Protein AF-A0A660WGA0-F1 (afdb_monomer_lite)

Sequence (78 aa):
MVIVDADTSNPIQYAIIRVYNAASYPPSSLIRETWVGETQTDVNGEWLDPIFLDDGLNWVVQVSKRLTYSTQIVEIST

Foldseek 3Di:
DFDADPPPRATDAFKKKFKAFPVCPPPDPPDPDHTPDIFTAHPRRDTDDDDDDDAPTKMWIWIGDPPDGDTDIDIDHD

pLDDT: mean 79.08, std 12.88, range [43.81, 92.38]

Secondary structure (DSSP, 8-state):
-B-B-TTT--B-TT-EEEEEEGGG-SPPTT-S--EEEEEEB-TTSBB-SPPP--TT-EEEEEEEETTEEEEEEEEEE-

Structure (mmCIF, N/CA/C/O backbone):
data_AF-A0A660WGA0-F1
#
_entry.id   AF-A0A660WGA0-F1
#
loop_
_atom_site.group_PDB
_atom_site.id
_atom_site.type_symbol
_atom_site.label_atom_id
_atom_site.label_alt_id
_atom_site.label_comp_id
_atom_site.label_asym_id
_atom_site.label_entity_id
_atom_site.label_seq_id
_atom_site.pdbx_PDB_ins_code
_atom_site.Cartn_x
_atom_site.Cartn_y
_atom_site.Cartn_z
_at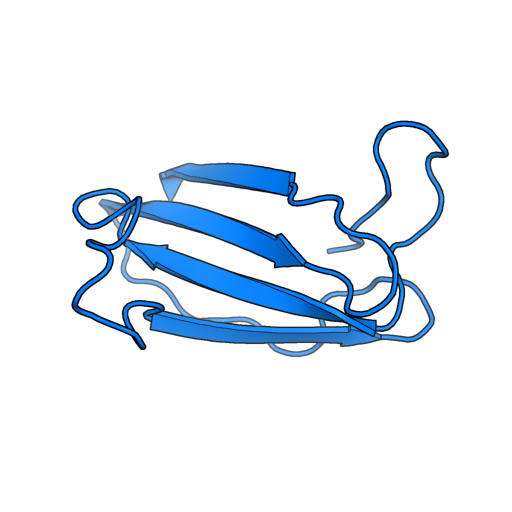om_site.occupancy
_atom_site.B_iso_or_equiv
_atom_site.auth_seq_id
_atom_site.auth_comp_id
_atom_site.auth_asym_id
_atom_site.auth_atom_id
_atom_site.pdbx_PDB_model_num
ATOM 1 N N . MET A 1 1 ? -5.373 -1.373 -11.652 1.00 82.12 1 MET A N 1
ATOM 2 C CA . MET A 1 1 ? -4.687 -0.070 -11.466 1.00 82.12 1 MET A CA 1
ATOM 3 C C . MET A 1 1 ? -3.201 -0.303 -11.670 1.00 82.12 1 MET A C 1
ATOM 5 O O . MET A 1 1 ? -2.704 -1.275 -11.113 1.00 82.12 1 MET A O 1
ATOM 9 N N . VAL A 1 2 ? -2.521 0.533 -12.461 1.00 83.50 2 VAL A N 1
ATOM 10 C CA . VAL A 1 2 ? -1.059 0.455 -12.637 1.00 83.50 2 VAL A CA 1
ATOM 11 C C . VAL A 1 2 ? -0.399 1.385 -11.626 1.00 83.50 2 VAL A C 1
ATOM 13 O O . VAL A 1 2 ? -0.763 2.558 -11.544 1.00 83.50 2 VAL A O 1
ATOM 16 N N . ILE A 1 3 ? 0.560 0.868 -10.867 1.00 83.56 3 ILE A N 1
ATOM 17 C CA . ILE A 1 3 ? 1.385 1.662 -9.962 1.00 83.56 3 ILE A CA 1
ATOM 18 C C . ILE A 1 3 ? 2.658 2.057 -10.703 1.00 83.56 3 ILE A C 1
ATOM 20 O O . ILE A 1 3 ? 3.406 1.194 -11.165 1.00 83.56 3 ILE A O 1
ATOM 24 N N . VAL A 1 4 ? 2.904 3.360 -10.818 1.00 85.94 4 VAL A N 1
ATOM 25 C CA . VAL A 1 4 ? 4.074 3.915 -11.505 1.00 85.94 4 VAL A CA 1
ATOM 26 C C . VAL A 1 4 ? 4.932 4.720 -10.541 1.00 85.94 4 VAL A C 1
ATOM 28 O O . VAL A 1 4 ? 4.429 5.361 -9.621 1.00 85.94 4 VAL A O 1
ATOM 31 N N . ASP A 1 5 ? 6.237 4.673 -10.761 1.00 83.12 5 ASP A N 1
ATOM 32 C CA . ASP A 1 5 ? 7.211 5.499 -10.068 1.00 83.12 5 ASP A CA 1
ATOM 33 C C . ASP A 1 5 ? 7.023 6.963 -10.486 1.00 83.12 5 ASP A C 1
ATOM 35 O O . ASP A 1 5 ? 6.953 7.271 -11.677 1.00 83.12 5 ASP A O 1
ATOM 39 N N . ALA A 1 6 ? 6.902 7.864 -9.511 1.00 79.62 6 ALA A N 1
ATOM 40 C CA . ALA A 1 6 ? 6.549 9.258 -9.776 1.00 79.62 6 ALA A CA 1
ATOM 41 C C . ALA A 1 6 ? 7.633 10.015 -10.563 1.00 79.62 6 ALA A C 1
ATOM 43 O O . ALA A 1 6 ? 7.307 10.908 -11.343 1.00 79.62 6 ALA A O 1
ATOM 44 N N . ASP A 1 7 ? 8.901 9.643 -10.386 1.00 83.12 7 ASP A N 1
ATOM 45 C CA . ASP A 1 7 ? 10.034 10.344 -10.990 1.00 83.12 7 ASP A CA 1
ATOM 46 C C . ASP A 1 7 ? 10.302 9.859 -12.415 1.00 83.12 7 ASP A C 1
ATOM 48 O O . ASP A 1 7 ? 10.656 10.633 -13.305 1.00 83.12 7 ASP A O 1
ATOM 52 N N . THR A 1 8 ? 10.129 8.559 -12.647 1.00 84.44 8 THR A N 1
ATOM 53 C CA . THR A 1 8 ? 10.479 7.922 -13.920 1.00 84.44 8 THR A CA 1
ATOM 54 C C . THR A 1 8 ? 9.273 7.574 -14.785 1.00 84.44 8 THR A C 1
ATOM 56 O O . THR A 1 8 ? 9.450 7.219 -15.948 1.00 84.44 8 THR A O 1
ATOM 59 N N . SER A 1 9 ? 8.054 7.657 -14.239 1.00 86.31 9 SER A N 1
ATOM 60 C CA . SER A 1 9 ? 6.808 7.176 -14.861 1.00 86.31 9 SER A CA 1
ATOM 61 C C . SER A 1 9 ? 6.838 5.693 -15.264 1.00 86.31 9 SER A C 1
ATOM 63 O O . SER A 1 9 ? 5.956 5.223 -15.983 1.00 86.31 9 SER A O 1
ATOM 65 N N . ASN A 1 10 ? 7.836 4.936 -14.800 1.00 88.25 10 ASN A N 1
ATOM 66 C CA . ASN A 1 10 ? 7.957 3.515 -15.086 1.00 88.25 10 ASN A CA 1
ATOM 67 C C . ASN A 1 10 ? 7.063 2.706 -14.142 1.00 88.25 10 ASN A C 1
ATOM 69 O O . ASN A 1 10 ? 6.957 3.052 -12.963 1.00 88.25 10 ASN A O 1
ATOM 73 N N . PRO A 1 11 ? 6.477 1.589 -14.598 1.00 88.88 11 PRO A N 1
ATOM 74 C CA . PRO A 1 11 ? 5.714 0.725 -13.714 1.00 88.88 11 PRO A CA 1
ATOM 75 C C . PRO A 1 11 ? 6.572 0.151 -12.585 1.00 88.88 11 PRO A C 1
ATOM 77 O O . PRO A 1 11 ? 7.681 -0.353 -12.806 1.00 88.88 11 PRO A O 1
ATOM 80 N N . ILE A 1 12 ? 6.045 0.186 -11.363 1.00 87.56 12 ILE A N 1
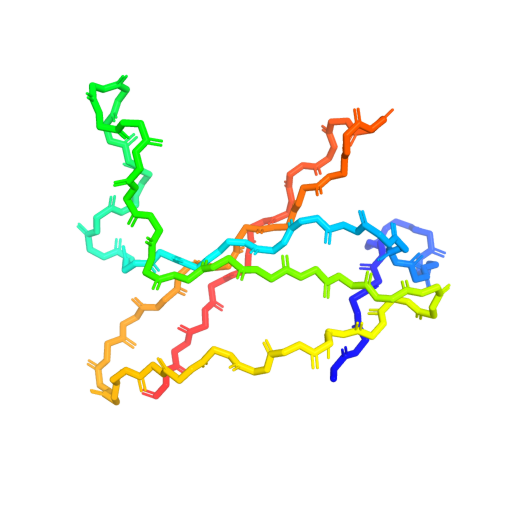ATOM 81 C CA . ILE A 1 12 ? 6.707 -0.406 -10.206 1.00 87.56 12 ILE A CA 1
ATOM 82 C C . ILE A 1 12 ? 6.370 -1.892 -10.172 1.00 87.56 12 ILE A C 1
ATOM 84 O O . ILE A 1 12 ? 5.346 -2.305 -9.640 1.00 87.56 12 ILE A O 1
ATOM 88 N N . GLN A 1 13 ? 7.255 -2.697 -10.745 1.00 90.62 13 GLN A N 1
ATOM 89 C CA . GLN A 1 13 ? 7.112 -4.153 -10.803 1.00 90.62 13 GLN A CA 1
ATOM 90 C C . GLN A 1 13 ? 7.411 -4.811 -9.452 1.00 90.62 13 GLN A C 1
ATOM 92 O O . GLN A 1 13 ? 8.373 -4.411 -8.777 1.00 90.62 13 GLN A O 1
ATOM 97 N N . TYR A 1 14 ? 6.652 -5.859 -9.116 1.00 88.75 14 TYR A N 1
ATOM 98 C CA . TYR A 1 14 ? 6.838 -6.694 -7.920 1.00 88.75 14 TYR A CA 1
ATOM 99 C C . TYR A 1 14 ? 6.958 -5.901 -6.606 1.00 88.75 14 TYR A C 1
ATOM 101 O O . TYR A 1 14 ? 7.720 -6.266 -5.703 1.00 88.75 14 TYR A O 1
ATOM 109 N N . ALA A 1 15 ? 6.257 -4.773 -6.509 1.00 88.75 15 ALA A N 1
ATOM 110 C CA . ALA A 1 15 ? 6.164 -4.011 -5.277 1.00 88.75 15 ALA A CA 1
ATOM 111 C C . ALA A 1 15 ? 5.161 -4.660 -4.332 1.00 88.75 15 ALA A C 1
ATOM 113 O O . ALA A 1 15 ? 4.129 -5.161 -4.764 1.00 88.75 15 ALA A O 1
ATOM 114 N N . ILE A 1 16 ? 5.461 -4.598 -3.039 1.00 89.56 16 ILE A N 1
ATOM 115 C CA . ILE A 1 16 ? 4.539 -4.980 -1.977 1.00 89.56 16 ILE A CA 1
ATOM 116 C C . ILE A 1 16 ? 3.646 -3.780 -1.692 1.00 89.56 16 ILE A C 1
ATOM 118 O O . ILE A 1 16 ? 4.145 -2.689 -1.396 1.00 89.56 16 ILE A O 1
ATOM 122 N N . ILE A 1 17 ? 2.340 -4.004 -1.747 1.00 89.12 17 ILE A N 1
ATOM 123 C CA . ILE A 1 17 ? 1.313 -3.029 -1.411 1.00 89.12 17 ILE A CA 1
ATOM 124 C C . ILE A 1 17 ? 0.698 -3.441 -0.077 1.00 89.12 17 ILE A C 1
ATOM 126 O O . ILE A 1 17 ? 0.221 -4.564 0.071 1.00 89.12 17 ILE A O 1
ATOM 130 N N . ARG A 1 18 ? 0.689 -2.526 0.890 1.00 89.06 18 ARG A N 1
ATOM 131 C CA . ARG A 1 18 ? 0.021 -2.696 2.184 1.00 89.06 18 ARG A CA 1
ATOM 132 C C . ARG A 1 18 ? -1.006 -1.605 2.382 1.00 89.06 18 ARG A C 1
ATOM 134 O O . ARG A 1 18 ? -0.721 -0.441 2.111 1.00 89.06 18 ARG A O 1
ATOM 141 N N . VAL A 1 19 ? -2.174 -1.974 2.888 1.00 88.69 19 VAL A N 1
ATOM 142 C CA . VAL A 1 19 ? -3.253 -1.027 3.178 1.00 88.69 19 VAL A CA 1
ATOM 143 C C . VAL A 1 19 ? -3.466 -0.952 4.680 1.00 88.69 19 VAL A C 1
ATOM 145 O O . VAL A 1 19 ? -3.541 -1.979 5.348 1.00 88.69 19 VAL A O 1
ATOM 148 N N . TYR A 1 20 ? -3.571 0.257 5.214 1.00 88.81 20 TYR A N 1
ATOM 149 C CA . TYR A 1 20 ? -3.755 0.537 6.634 1.00 88.81 20 TYR A CA 1
ATOM 150 C C . TYR A 1 20 ? -5.009 1.376 6.838 1.00 88.81 20 TYR A C 1
ATOM 152 O O . TYR A 1 20 ? -5.324 2.235 6.015 1.00 88.81 20 TYR A O 1
ATOM 160 N N . ASN A 1 21 ? -5.677 1.195 7.975 1.00 87.00 21 ASN A N 1
ATOM 161 C CA . ASN A 1 21 ? -6.665 2.168 8.429 1.00 87.00 21 ASN A CA 1
ATOM 162 C C . ASN A 1 21 ? -5.937 3.470 8.807 1.00 87.00 21 ASN A C 1
ATOM 164 O O . ASN A 1 21 ? -5.021 3.445 9.635 1.00 87.00 21 ASN A O 1
ATOM 168 N N . ALA A 1 22 ? -6.336 4.601 8.222 1.00 84.00 22 ALA A N 1
ATOM 169 C CA . ALA A 1 22 ? -5.677 5.888 8.439 1.00 84.00 22 ALA A CA 1
ATOM 170 C C . ALA A 1 22 ? -5.712 6.335 9.908 1.00 84.00 22 ALA A C 1
ATOM 172 O O . ALA A 1 22 ? -4.756 6.940 10.383 1.00 84.00 22 ALA A O 1
ATOM 173 N N . ALA A 1 23 ? -6.753 5.968 10.666 1.00 83.38 23 ALA A N 1
ATOM 174 C CA . ALA A 1 23 ? -6.832 6.259 12.100 1.00 83.38 23 ALA A CA 1
ATOM 175 C C . ALA A 1 23 ? -5.734 5.552 12.919 1.00 83.38 23 ALA A C 1
ATOM 177 O O . ALA A 1 23 ? -5.486 5.910 14.067 1.00 83.38 23 ALA A O 1
ATOM 178 N N . SER A 1 24 ? -5.092 4.535 12.336 1.00 77.81 24 SER A N 1
ATOM 179 C CA . SER A 1 24 ? -4.045 3.716 12.957 1.00 77.81 24 SER A CA 1
ATOM 180 C C . SER A 1 24 ? -2.663 3.923 12.319 1.00 77.81 24 SER A C 1
ATOM 182 O O . SER A 1 24 ? -1.725 3.205 12.671 1.00 77.81 24 SER A O 1
ATOM 184 N N . TYR A 1 25 ? -2.527 4.862 11.371 1.00 79.19 25 TYR A N 1
ATOM 185 C CA . TYR A 1 25 ? -1.296 5.110 10.616 1.00 79.19 25 TYR A CA 1
ATOM 186 C C . TYR A 1 25 ? -0.593 6.415 11.062 1.00 79.19 25 TYR A C 1
ATOM 188 O O . TYR A 1 25 ? -1.268 7.419 11.278 1.00 79.19 25 TYR A O 1
ATOM 196 N N . PRO A 1 26 ? 0.754 6.454 11.158 1.00 68.81 26 PRO A N 1
ATOM 197 C CA . PRO A 1 26 ? 1.672 5.331 11.010 1.00 68.81 26 PRO A CA 1
ATOM 198 C C . PRO A 1 26 ? 1.531 4.362 12.187 1.00 68.81 26 PRO A C 1
ATOM 200 O O . PRO A 1 26 ? 1.279 4.790 13.318 1.00 68.81 26 PRO A O 1
ATOM 203 N N . PRO A 1 27 ? 1.705 3.056 11.954 1.00 66.69 27 PRO A N 1
ATOM 204 C CA . PRO A 1 27 ? 1.597 2.105 13.035 1.00 66.69 27 PRO A CA 1
ATOM 205 C C . PRO A 1 27 ? 2.684 2.358 14.067 1.00 66.69 27 PRO A C 1
ATOM 207 O O . PRO A 1 27 ? 3.843 2.613 13.731 1.00 66.69 27 PRO A O 1
ATOM 210 N N . SER A 1 28 ? 2.305 2.289 15.342 1.00 69.56 28 SER A N 1
ATOM 211 C CA . SER A 1 28 ? 3.289 2.379 16.415 1.00 69.56 28 SER A CA 1
ATOM 212 C C . SER A 1 28 ? 4.370 1.313 16.210 1.00 69.56 28 SER A C 1
ATOM 214 O O . SER A 1 28 ? 4.064 0.179 15.832 1.00 69.56 28 SER A O 1
ATOM 216 N N . SER A 1 29 ? 5.628 1.643 16.513 1.00 59.50 29 SER A N 1
ATOM 217 C CA . SER A 1 29 ? 6.783 0.743 16.344 1.00 59.50 29 SER A CA 1
ATOM 218 C C . SER A 1 29 ? 6.662 -0.599 17.088 1.00 59.50 29 SER A C 1
ATOM 220 O O . SER A 1 29 ? 7.493 -1.486 16.901 1.00 59.50 29 SER A O 1
ATOM 222 N N . LEU A 1 30 ? 5.651 -0.743 17.951 1.00 57.28 30 LEU A N 1
ATOM 223 C CA . LEU A 1 30 ? 5.364 -1.927 18.755 1.00 57.28 30 LEU A CA 1
ATOM 224 C C . LEU A 1 30 ? 4.389 -2.907 18.083 1.00 57.28 30 LEU A C 1
ATOM 226 O O . LEU A 1 30 ? 4.333 -4.060 18.501 1.00 57.28 30 LEU A O 1
ATOM 230 N N . ILE A 1 31 ? 3.649 -2.496 17.049 1.00 57.47 31 ILE A N 1
ATOM 231 C CA . ILE A 1 31 ? 2.686 -3.364 16.361 1.00 57.47 31 ILE A CA 1
ATOM 232 C C . ILE A 1 31 ? 3.209 -3.635 14.951 1.00 57.47 31 ILE A C 1
ATOM 234 O O . ILE A 1 31 ? 3.055 -2.827 14.038 1.00 57.47 31 ILE A O 1
ATOM 238 N N . ARG A 1 32 ? 3.880 -4.782 14.795 1.00 52.66 32 ARG A N 1
ATOM 239 C CA . ARG A 1 32 ? 4.547 -5.171 13.543 1.00 52.66 32 ARG A CA 1
ATOM 240 C C . ARG A 1 32 ? 3.592 -5.486 12.393 1.00 52.66 32 ARG A C 1
ATOM 242 O O . ARG A 1 32 ? 4.048 -5.448 11.259 1.00 52.66 32 ARG A O 1
ATOM 249 N N . GLU A 1 33 ? 2.316 -5.753 12.663 1.00 61.66 33 GLU A N 1
ATOM 250 C CA . GLU A 1 33 ? 1.325 -6.140 11.650 1.00 61.66 33 GLU A CA 1
ATOM 251 C C . GLU A 1 33 ? 0.010 -5.396 11.916 1.00 61.66 33 GLU A C 1
ATOM 253 O O . GLU A 1 33 ? -0.787 -5.772 12.768 1.00 61.66 33 GLU A O 1
ATOM 258 N N . THR A 1 34 ? -0.161 -4.260 11.248 1.00 75.06 34 THR A N 1
ATOM 259 C CA . THR A 1 34 ? -1.308 -3.331 11.386 1.00 75.06 34 THR A CA 1
ATOM 260 C C . THR A 1 34 ? -2.026 -3.094 10.065 1.00 75.06 34 THR A C 1
ATOM 262 O O . THR A 1 34 ? -3.017 -2.365 10.023 1.00 75.06 34 THR A O 1
ATOM 265 N N . TRP A 1 35 ? -1.515 -3.661 8.974 1.00 84.12 35 TRP A N 1
ATOM 266 C CA . TRP A 1 35 ? -2.168 -3.556 7.681 1.00 84.12 35 TRP A CA 1
ATOM 267 C C . TRP A 1 35 ? -3.398 -4.465 7.654 1.00 84.12 35 TRP A C 1
ATOM 269 O O . TRP A 1 35 ? -3.376 -5.583 8.162 1.00 84.12 35 TRP A O 1
ATOM 279 N N . VAL A 1 36 ? -4.473 -3.974 7.048 1.00 87.88 36 VAL A N 1
ATOM 280 C CA . VAL A 1 36 ? -5.723 -4.721 6.848 1.00 87.88 36 VAL A CA 1
ATOM 281 C C . VAL A 1 36 ? -5.648 -5.660 5.647 1.00 87.88 36 VAL A C 1
ATOM 283 O O . VAL A 1 36 ? -6.414 -6.612 5.551 1.00 87.88 36 VAL A O 1
ATOM 286 N N . GLY A 1 37 ? -4.696 -5.419 4.746 1.00 88.88 37 GLY A N 1
ATOM 287 C CA . GLY A 1 37 ? -4.432 -6.282 3.607 1.00 88.88 37 GLY A CA 1
ATOM 288 C C . GLY A 1 37 ? -3.041 -6.046 3.034 1.00 88.88 37 GLY A C 1
ATOM 289 O O . GLY A 1 37 ? -2.475 -4.954 3.150 1.00 88.88 37 GLY A O 1
ATOM 290 N N . GLU A 1 38 ? -2.498 -7.097 2.430 1.00 90.44 38 GLU A N 1
ATOM 291 C CA . GLU A 1 38 ? -1.238 -7.086 1.694 1.00 90.44 38 GLU A CA 1
ATOM 292 C C . GLU A 1 38 ? -1.457 -7.755 0.335 1.00 90.44 38 GLU A C 1
ATOM 294 O O . GLU A 1 38 ? -2.176 -8.745 0.219 1.00 90.44 38 GLU A O 1
ATOM 299 N N . THR A 1 39 ? -0.847 -7.186 -0.693 1.00 91.81 39 THR A N 1
ATOM 300 C CA . THR A 1 39 ? -0.864 -7.681 -2.071 1.00 91.81 39 THR A CA 1
ATOM 301 C C . THR A 1 39 ? 0.396 -7.187 -2.781 1.00 91.81 39 THR A C 1
ATOM 303 O O . THR A 1 39 ? 1.303 -6.630 -2.152 1.00 91.81 39 THR A O 1
ATOM 306 N N . GLN A 1 40 ? 0.495 -7.406 -4.086 1.00 92.38 40 GLN A N 1
ATOM 307 C CA . GLN A 1 40 ? 1.653 -7.018 -4.870 1.00 92.38 40 GLN A CA 1
ATOM 308 C C . GLN A 1 40 ? 1.280 -6.567 -6.280 1.00 92.38 40 GLN A C 1
ATOM 310 O O . GLN A 1 40 ? 0.197 -6.871 -6.790 1.00 92.38 40 GLN A O 1
ATOM 315 N N . THR A 1 41 ? 2.214 -5.874 -6.924 1.00 91.62 41 THR A N 1
ATOM 316 C CA . THR A 1 41 ? 2.142 -5.617 -8.361 1.00 91.62 41 THR A CA 1
ATOM 317 C C . THR A 1 41 ? 2.757 -6.748 -9.187 1.00 91.62 41 THR A C 1
ATOM 319 O O . THR A 1 41 ? 3.676 -7.440 -8.741 1.00 91.62 41 THR A O 1
ATOM 322 N N . ASP A 1 42 ? 2.268 -6.927 -10.410 1.00 91.19 42 ASP A N 1
ATOM 323 C CA . ASP A 1 42 ? 2.805 -7.871 -11.389 1.00 91.19 42 ASP A CA 1
ATOM 324 C C . ASP A 1 42 ? 4.044 -7.322 -12.139 1.00 91.19 42 ASP A C 1
ATOM 326 O O . ASP A 1 42 ? 4.629 -6.292 -11.782 1.00 91.19 42 ASP A O 1
ATOM 330 N N . VAL A 1 43 ? 4.450 -8.018 -13.208 1.00 90.25 43 VAL A N 1
ATOM 331 C CA . VAL A 1 43 ? 5.539 -7.603 -14.118 1.00 90.25 43 VAL A CA 1
ATOM 332 C C . VAL A 1 43 ? 5.276 -6.291 -14.853 1.00 90.25 43 VAL A C 1
ATOM 334 O O . VAL A 1 43 ? 6.221 -5.648 -15.304 1.00 90.25 43 VAL A O 1
ATOM 337 N N . ASN A 1 44 ? 4.017 -5.892 -14.985 1.00 91.50 44 ASN A N 1
ATOM 338 C CA . ASN A 1 44 ? 3.584 -4.675 -15.655 1.00 91.50 44 ASN A CA 1
ATOM 339 C C . ASN A 1 44 ? 3.267 -3.550 -14.659 1.00 91.50 44 ASN A C 1
ATOM 341 O O . ASN A 1 44 ? 2.861 -2.472 -15.081 1.00 91.50 44 ASN A O 1
ATOM 345 N N . GLY A 1 45 ? 3.460 -3.772 -13.352 1.00 89.19 45 GLY A N 1
ATOM 346 C CA . GLY A 1 45 ? 3.092 -2.823 -12.301 1.00 89.19 45 GLY A CA 1
ATOM 347 C C . GLY A 1 45 ? 1.593 -2.803 -11.985 1.00 89.19 45 GLY A C 1
ATOM 348 O O . GLY A 1 45 ? 1.133 -1.905 -11.281 1.00 89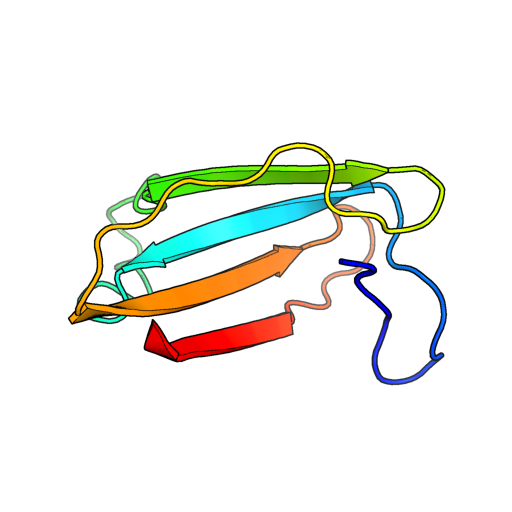.19 45 GLY A O 1
ATOM 349 N N . GLU A 1 46 ? 0.822 -3.763 -12.494 1.00 91.31 46 GLU A N 1
ATOM 350 C CA . GLU A 1 46 ? -0.599 -3.903 -12.200 1.00 91.31 46 GLU A CA 1
ATOM 351 C C . GLU A 1 46 ? -0.808 -4.521 -10.828 1.00 91.31 46 GLU A C 1
ATOM 353 O O . GLU A 1 46 ? -0.208 -5.533 -10.478 1.00 91.31 46 GLU A O 1
ATOM 358 N N . TRP A 1 47 ? -1.695 -3.914 -10.052 1.00 90.31 47 TRP A N 1
ATOM 359 C CA . TRP A 1 47 ? -2.164 -4.469 -8.791 1.00 90.31 47 TRP A CA 1
ATOM 360 C C . TRP A 1 47 ? -2.923 -5.784 -9.044 1.00 90.31 47 TRP A C 1
ATOM 362 O O . TRP A 1 47 ? -3.977 -5.758 -9.680 1.00 90.31 47 TRP A O 1
ATOM 372 N N . LEU A 1 48 ? -2.410 -6.907 -8.522 1.00 84.06 48 LEU A N 1
ATOM 373 C CA . LEU A 1 48 ? -2.936 -8.252 -8.800 1.00 84.06 48 LEU A CA 1
ATOM 374 C C . LEU A 1 48 ? -4.235 -8.594 -8.058 1.00 84.06 48 LEU A C 1
ATOM 376 O O . LEU A 1 48 ? -5.190 -9.030 -8.694 1.00 84.06 48 LEU A O 1
ATOM 380 N N . ASP A 1 49 ? -4.288 -8.381 -6.740 1.00 85.06 49 ASP A N 1
ATOM 381 C CA . ASP A 1 49 ? -5.422 -8.827 -5.919 1.00 85.06 4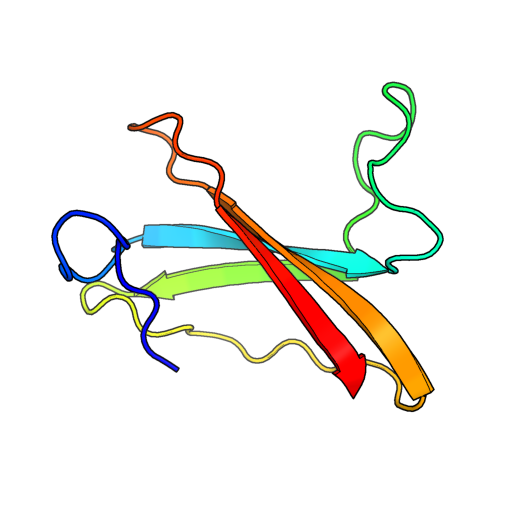9 ASP A CA 1
ATOM 382 C C . ASP A 1 49 ? -6.125 -7.644 -5.240 1.00 85.06 49 ASP A C 1
ATOM 384 O O . ASP A 1 49 ? -5.528 -7.006 -4.364 1.00 85.06 49 ASP A O 1
ATOM 388 N N . PRO A 1 50 ? -7.380 -7.319 -5.606 1.00 79.31 50 PRO A N 1
ATOM 389 C CA . PRO A 1 50 ? -8.107 -6.230 -4.970 1.00 79.31 50 PRO A CA 1
ATOM 390 C C . PRO A 1 50 ? -8.315 -6.522 -3.480 1.00 79.31 50 PRO A C 1
ATOM 392 O O . PRO A 1 50 ? -8.754 -7.604 -3.093 1.00 79.31 50 PRO A O 1
ATOM 395 N N . ILE A 1 51 ? -8.013 -5.531 -2.643 1.00 85.19 51 ILE A N 1
ATOM 396 C CA . ILE A 1 51 ? -8.288 -5.576 -1.206 1.00 85.19 51 ILE A CA 1
ATOM 397 C C . ILE A 1 51 ? -9.656 -4.931 -0.992 1.00 85.19 51 ILE A C 1
ATOM 399 O O . ILE A 1 51 ? -9.854 -3.771 -1.350 1.00 85.19 51 ILE A O 1
ATOM 403 N N . PHE A 1 52 ? -10.600 -5.687 -0.434 1.00 85.94 52 PHE A N 1
ATOM 404 C CA . PHE A 1 52 ? -11.922 -5.172 -0.081 1.00 85.94 52 PHE A CA 1
ATOM 405 C C . PHE A 1 52 ? -11.825 -4.369 1.216 1.00 85.94 52 PHE A C 1
ATOM 407 O O . PHE A 1 52 ? -11.305 -4.868 2.214 1.00 85.94 52 PHE A O 1
ATOM 414 N N . LEU A 1 53 ? -12.296 -3.125 1.177 1.00 87.19 53 LEU A N 1
ATOM 415 C CA . LEU A 1 53 ? -12.216 -2.165 2.274 1.00 87.19 53 LEU A CA 1
ATOM 416 C C . LEU A 1 53 ? -13.625 -1.749 2.688 1.00 87.19 53 LEU A C 1
ATOM 418 O O . LEU A 1 53 ? -14.515 -1.673 1.843 1.00 87.19 53 LEU A O 1
ATOM 422 N N . ASP A 1 54 ? -13.813 -1.489 3.980 1.00 87.50 54 ASP A N 1
ATOM 423 C CA . ASP A 1 54 ? -15.084 -0.985 4.494 1.00 87.50 54 ASP A CA 1
ATOM 424 C C . ASP A 1 54 ? -15.305 0.470 4.051 1.00 87.50 54 ASP A C 1
ATOM 426 O O . ASP A 1 54 ? -14.408 1.314 4.170 1.00 87.50 54 ASP A O 1
ATOM 430 N N . ASP A 1 55 ? -16.518 0.759 3.577 1.00 86.56 55 ASP A N 1
ATOM 431 C CA . ASP A 1 55 ? -16.925 2.098 3.151 1.00 86.56 55 ASP A CA 1
ATOM 432 C C . ASP A 1 55 ? -16.971 3.085 4.333 1.00 86.56 55 ASP A C 1
ATOM 434 O O . ASP A 1 55 ? -17.296 2.730 5.471 1.00 86.56 55 ASP A O 1
ATOM 438 N N . GLY A 1 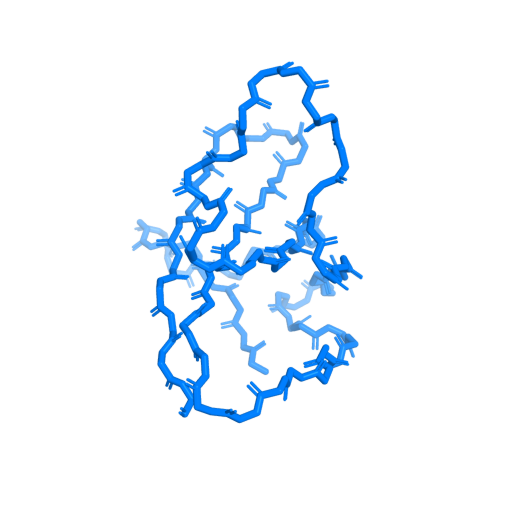56 ? -16.698 4.364 4.055 1.00 84.81 56 GLY A N 1
ATOM 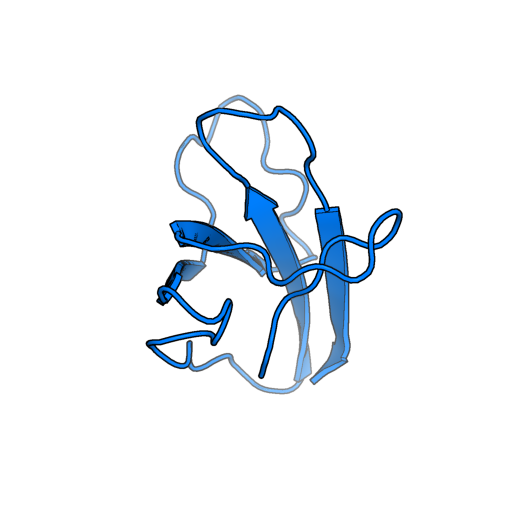439 C CA . GLY A 1 56 ? -16.775 5.444 5.047 1.00 84.81 56 GLY A CA 1
ATOM 440 C C . GLY A 1 56 ? -15.566 5.554 5.982 1.00 84.81 56 GLY A C 1
ATOM 441 O O . GLY A 1 56 ? -15.618 6.298 6.966 1.00 84.81 56 GLY A O 1
ATOM 442 N N . LEU A 1 57 ? -14.475 4.843 5.684 1.00 86.50 57 LEU A N 1
ATOM 443 C CA . LEU A 1 57 ? -13.194 4.956 6.377 1.00 86.50 57 LEU A CA 1
ATOM 444 C C . LEU A 1 57 ? -12.120 5.555 5.460 1.00 86.50 57 LEU A C 1
ATOM 446 O O . LEU A 1 57 ? -12.204 5.505 4.237 1.00 86.50 57 LEU A O 1
ATOM 450 N N . ASN A 1 58 ? -11.086 6.132 6.072 1.00 86.75 58 ASN A N 1
ATOM 451 C CA . ASN A 1 58 ? -9.909 6.605 5.348 1.00 86.75 58 ASN A CA 1
ATOM 452 C C . ASN A 1 58 ? -8.824 5.533 5.373 1.00 86.75 58 ASN A C 1
ATOM 454 O O . ASN A 1 58 ? -8.554 4.935 6.423 1.00 86.75 58 ASN A O 1
ATOM 458 N N . TRP A 1 59 ? -8.161 5.344 4.236 1.00 88.25 59 TRP A N 1
ATOM 459 C CA . TRP A 1 59 ? -7.174 4.290 4.053 1.00 88.25 59 TRP A CA 1
ATOM 460 C C . TRP A 1 59 ? -5.842 4.859 3.581 1.00 88.25 59 TRP A C 1
ATOM 462 O O . TRP A 1 59 ? -5.777 5.770 2.754 1.00 88.25 59 TRP A O 1
ATOM 472 N N . VAL A 1 60 ? -4.763 4.292 4.109 1.00 86.44 60 VAL A N 1
ATOM 473 C CA . VAL A 1 60 ? -3.396 4.608 3.700 1.00 86.44 60 VAL A CA 1
ATOM 474 C C . VAL A 1 60 ? -2.838 3.423 2.936 1.00 86.44 60 VAL A C 1
ATOM 476 O O . VAL A 1 60 ? -2.773 2.315 3.468 1.00 86.44 60 VAL A O 1
ATOM 479 N N . VAL A 1 61 ? -2.403 3.657 1.702 1.00 87.50 61 VAL A N 1
ATOM 480 C CA . VAL A 1 61 ? -1.742 2.655 0.867 1.00 87.50 61 VAL A CA 1
ATOM 481 C C . VAL A 1 61 ? -0.246 2.926 0.870 1.00 87.50 61 VAL A C 1
ATOM 483 O O . VAL A 1 61 ? 0.217 3.982 0.437 1.00 87.50 61 VAL A O 1
ATOM 486 N N . GLN A 1 62 ? 0.517 1.957 1.361 1.00 86.19 62 GLN A N 1
ATOM 487 C CA . GLN A 1 62 ? 1.968 1.952 1.300 1.00 86.19 62 GLN A CA 1
ATOM 488 C C . GLN A 1 62 ? 2.423 1.027 0.178 1.00 86.19 62 GLN A C 1
ATOM 490 O O . GLN A 1 62 ? 2.122 -0.166 0.190 1.00 86.19 62 GLN A O 1
ATOM 495 N N . VAL A 1 63 ? 3.216 1.560 -0.746 1.00 86.00 63 VAL A N 1
ATOM 496 C CA . VAL A 1 63 ? 3.893 0.771 -1.778 1.00 86.00 63 VAL A CA 1
ATOM 497 C C . VAL A 1 63 ? 5.380 0.722 -1.449 1.00 86.00 63 VAL A C 1
ATOM 499 O O . VAL A 1 63 ? 6.006 1.759 -1.227 1.00 86.00 63 VAL A O 1
ATOM 502 N N . SER A 1 64 ? 5.946 -0.483 -1.386 1.00 83.94 64 SER A N 1
ATOM 503 C CA . SER A 1 64 ? 7.354 -0.704 -1.040 1.00 83.94 64 SER A CA 1
ATOM 504 C C . SER A 1 64 ? 8.016 -1.716 -1.973 1.00 83.94 64 SER A C 1
ATOM 506 O O . SER A 1 64 ? 7.445 -2.758 -2.292 1.00 83.94 64 SER A O 1
ATOM 508 N N . LYS A 1 65 ? 9.253 -1.440 -2.397 1.00 76.81 65 LYS A N 1
ATOM 509 C CA . LYS A 1 65 ? 10.050 -2.344 -3.237 1.00 76.81 65 LYS A CA 1
ATOM 510 C C . LYS A 1 65 ? 11.304 -2.788 -2.487 1.00 76.81 65 LYS A C 1
ATOM 512 O O . LYS A 1 65 ? 12.102 -1.967 -2.055 1.00 76.81 65 LYS A O 1
ATOM 517 N N . ARG A 1 66 ? 11.527 -4.103 -2.363 1.00 59.97 66 ARG A N 1
ATOM 518 C CA . ARG A 1 66 ? 12.629 -4.683 -1.556 1.00 59.97 66 ARG A CA 1
ATOM 519 C C . ARG A 1 66 ? 14.051 -4.247 -1.954 1.00 59.97 66 ARG A C 1
ATOM 521 O O . ARG A 1 66 ? 14.966 -4.450 -1.165 1.00 59.97 66 ARG A O 1
ATOM 528 N N . LEU A 1 67 ? 14.254 -3.684 -3.148 1.00 53.97 67 LEU A N 1
ATOM 529 C CA . LEU A 1 67 ? 15.579 -3.314 -3.673 1.00 53.97 67 LEU A CA 1
ATOM 530 C C . LEU A 1 67 ? 15.813 -1.798 -3.767 1.00 53.97 67 LEU A C 1
ATOM 532 O O . LEU A 1 67 ? 16.923 -1.368 -4.069 1.00 53.97 67 LEU A O 1
ATOM 536 N N . THR A 1 68 ? 14.794 -0.978 -3.513 1.00 49.66 68 THR A N 1
ATOM 537 C CA . THR A 1 68 ? 14.874 0.481 -3.629 1.00 49.66 68 THR A CA 1
ATOM 538 C C . THR A 1 68 ? 13.977 1.044 -2.538 1.00 49.66 68 THR A C 1
ATOM 540 O O . THR A 1 68 ? 12.766 0.863 -2.594 1.00 49.66 68 THR A O 1
ATOM 543 N N . TYR A 1 69 ? 14.562 1.651 -1.505 1.00 43.81 69 TYR A N 1
ATOM 544 C CA . TYR A 1 69 ? 13.832 2.224 -0.368 1.00 43.81 69 TYR A CA 1
ATOM 545 C C . TYR A 1 69 ? 13.073 3.508 -0.766 1.00 43.81 69 TYR A C 1
ATOM 547 O O . TYR A 1 69 ? 13.256 4.551 -0.146 1.00 43.81 69 TYR A O 1
ATOM 555 N N . SER A 1 70 ? 12.241 3.467 -1.810 1.00 49.22 70 SER A N 1
ATOM 556 C CA . SER A 1 70 ? 11.202 4.473 -2.009 1.00 49.22 70 SER A CA 1
ATOM 557 C C . SER A 1 70 ? 9.912 3.935 -1.395 1.00 49.22 70 SER A C 1
ATOM 559 O O . SER A 1 70 ? 9.373 2.905 -1.800 1.00 49.22 70 SER A O 1
ATOM 561 N N . THR A 1 71 ? 9.459 4.605 -0.340 1.00 53.78 71 THR A N 1
ATOM 562 C CA . THR A 1 71 ? 8.135 4.379 0.238 1.00 53.78 71 THR A CA 1
ATOM 563 C C . THR A 1 71 ? 7.233 5.463 -0.317 1.00 53.78 71 THR A C 1
ATOM 565 O O . THR A 1 71 ? 7.406 6.632 0.026 1.00 53.78 71 THR A O 1
ATOM 568 N N . GLN A 1 72 ? 6.276 5.088 -1.162 1.00 63.19 72 GLN A N 1
ATOM 569 C CA . GLN A 1 72 ? 5.221 6.004 -1.581 1.00 63.19 72 GLN A CA 1
ATOM 570 C C . GLN A 1 72 ? 3.994 5.768 -0.701 1.00 63.19 72 GLN A C 1
ATOM 572 O O . GLN A 1 72 ? 3.550 4.630 -0.536 1.00 63.19 72 GLN A O 1
ATOM 577 N N . ILE A 1 73 ? 3.487 6.849 -0.111 1.00 59.81 73 ILE A N 1
ATOM 578 C CA . ILE A 1 73 ? 2.268 6.852 0.695 1.00 59.81 73 ILE A CA 1
ATOM 579 C C . ILE A 1 73 ? 1.193 7.535 -0.141 1.00 59.81 73 ILE A C 1
ATOM 581 O O . ILE A 1 73 ? 1.357 8.692 -0.526 1.00 59.81 73 ILE A O 1
ATOM 585 N N . VAL A 1 74 ? 0.119 6.808 -0.431 1.00 67.31 74 VAL A N 1
ATOM 586 C CA . VAL A 1 74 ? -1.059 7.341 -1.115 1.00 67.31 74 VAL A CA 1
ATOM 587 C C . VAL A 1 74 ? -2.234 7.252 -0.151 1.00 67.31 74 VAL A C 1
ATOM 589 O O . VAL A 1 74 ? -2.565 6.169 0.330 1.00 67.31 74 VAL A O 1
ATOM 592 N N . GLU A 1 75 ? -2.848 8.392 0.150 1.00 63.50 75 GLU A N 1
ATOM 593 C CA . GLU A 1 75 ? -4.087 8.452 0.927 1.00 63.50 75 GLU A CA 1
ATOM 594 C C . GLU A 1 75 ? -5.284 8.344 -0.018 1.00 63.50 75 GLU A C 1
ATOM 596 O O . GLU A 1 75 ? -5.334 9.020 -1.048 1.00 63.50 75 GLU A O 1
ATOM 601 N N . ILE A 1 76 ? -6.237 7.476 0.322 1.00 66.62 76 ILE A N 1
ATOM 602 C CA . ILE A 1 76 ? -7.457 7.260 -0.459 1.00 66.62 76 ILE A CA 1
ATOM 603 C C . ILE A 1 76 ? -8.659 7.349 0.486 1.00 66.62 76 ILE A C 1
ATOM 605 O O . ILE A 1 76 ? -8.697 6.695 1.530 1.00 66.62 76 ILE A O 1
ATOM 609 N N . SER A 1 77 ? -9.644 8.159 0.101 1.00 60.44 77 SER A N 1
ATOM 610 C CA . SER A 1 77 ? -10.964 8.243 0.730 1.00 60.44 77 SER A CA 1
ATOM 611 C C . SER A 1 77 ? -11.961 7.408 -0.076 1.00 60.44 77 SER A C 1
ATOM 613 O O . SER A 1 77 ? -12.047 7.608 -1.292 1.00 60.44 77 SER A O 1
ATOM 615 N N . THR A 1 78 ? -12.691 6.501 0.575 1.00 62.50 78 THR A N 1
ATOM 616 C CA . THR A 1 78 ? -13.761 5.685 -0.040 1.00 62.50 78 THR A CA 1
ATOM 617 C C . THR A 1 78 ? -15.132 6.297 0.177 1.00 62.50 78 THR A C 1
ATOM 619 O O . THR A 1 78 ? -15.414 6.643 1.350 1.00 62.50 78 THR A O 1
#

Radius of gyration: 12.58 Å; chains: 1; bounding box: 32×19×34 Å